Protein AF-A0A9D8A5T5-F1 (afdb_monomer_lite)

Radius of gyration: 23.04 Å; chains: 1; bounding box: 50×43×59 Å

Secondary structure (DSSP, 8-state):
--HHHHHHHHHHHHHTHHHHHHHSEE-SSSS-EE-HHHHHT--PPPPPHHHHHHHHHHHHHHHHHHHHHHHHHHHHHHHHHHHHHHHHHHHH-

Sequence (93 aa):
MDKKLANYILLMMKGFESCILENLTKVGTTVESLRFDDFSFHYFMISPLTEKFRVLSKVEELLVFIENLKAQLNESKKSQVLLAEIIVNQALN

Foldseek 3Di:
DPPLVVVLVVVQCVVCVVVCQVPFWDPPDPDIDGVVVCVVPDDRDDDPPVVSVVVSVVVVVVVVVVVVVVVVVVVVVVVVVVVVVVVVVVVVD

Structure (mmCIF, N/CA/C/O backbone):
data_AF-A0A9D8A5T5-F1
#
_entry.id   AF-A0A9D8A5T5-F1
#
loop_
_atom_site.group_PDB
_atom_site.id
_atom_site.type_symbol
_atom_site.label_atom_id
_atom_site.label_alt_id
_atom_site.label_comp_id
_atom_site.label_asym_id
_atom_site.label_entity_id
_atom_site.label_seq_id
_atom_site.pdbx_PDB_ins_code
_atom_site.Cartn_x
_atom_site.Cartn_y
_atom_site.Cartn_z
_atom_site.occupancy
_atom_site.B_iso_or_equiv
_atom_site.auth_seq_id
_atom_site.auth_comp_id
_atom_site.auth_asym_id
_atom_site.auth_atom_id
_atom_site.pdbx_PDB_model_num
ATOM 1 N N . MET A 1 1 ? 20.163 8.796 0.545 1.00 60.75 1 MET A N 1
ATOM 2 C CA . MET A 1 1 ? 18.972 8.694 -0.326 1.00 60.75 1 MET A CA 1
ATOM 3 C C . MET A 1 1 ? 17.929 9.682 0.177 1.00 60.75 1 MET A C 1
ATOM 5 O O . MET A 1 1 ? 17.754 9.770 1.387 1.00 60.75 1 MET A O 1
ATOM 9 N N . ASP A 1 2 ? 17.300 10.459 -0.707 1.00 85.50 2 ASP A N 1
ATOM 10 C CA . ASP A 1 2 ? 16.219 11.380 -0.325 1.00 85.50 2 ASP A CA 1
ATOM 11 C C . ASP A 1 2 ? 15.016 10.579 0.211 1.00 85.50 2 ASP A C 1
ATOM 13 O O . ASP A 1 2 ? 14.469 9.725 -0.490 1.00 85.50 2 ASP A O 1
ATOM 17 N N . LYS A 1 3 ? 14.613 10.843 1.462 1.00 86.25 3 LYS A N 1
ATOM 18 C CA . LYS A 1 3 ? 13.494 10.155 2.129 1.00 86.25 3 LYS A CA 1
ATOM 19 C C . LYS A 1 3 ? 12.179 10.328 1.365 1.00 86.25 3 LYS A C 1
ATOM 21 O O . LYS A 1 3 ? 11.383 9.396 1.311 1.00 86.25 3 LYS A O 1
ATOM 26 N N . LYS A 1 4 ? 11.958 11.491 0.739 1.00 85.12 4 LYS A N 1
ATOM 27 C CA . LYS A 1 4 ? 10.735 11.752 -0.035 1.00 85.12 4 LYS A CA 1
ATOM 28 C C . LYS A 1 4 ? 10.685 10.891 -1.290 1.00 85.12 4 LYS A C 1
ATOM 30 O O . LYS A 1 4 ? 9.643 10.322 -1.604 1.00 85.12 4 LYS A O 1
ATOM 35 N N . LEU A 1 5 ? 11.822 10.743 -1.967 1.00 87.88 5 LEU A N 1
ATOM 36 C CA . LEU A 1 5 ? 11.936 9.874 -3.134 1.00 87.88 5 LEU A CA 1
ATOM 37 C C . LEU A 1 5 ? 11.728 8.399 -2.767 1.00 87.88 5 LEU A C 1
ATOM 39 O O . LEU A 1 5 ? 11.008 7.699 -3.474 1.00 87.88 5 LEU A O 1
ATOM 43 N N . ALA A 1 6 ? 12.305 7.941 -1.651 1.00 90.94 6 ALA A N 1
ATOM 44 C CA . ALA A 1 6 ? 12.094 6.581 -1.153 1.00 90.94 6 ALA A CA 1
ATOM 45 C C . ALA A 1 6 ? 10.608 6.301 -0.871 1.00 90.94 6 ALA A C 1
ATOM 47 O O . ALA A 1 6 ? 10.071 5.297 -1.335 1.00 90.94 6 ALA A O 1
ATOM 48 N N . ASN A 1 7 ? 9.929 7.226 -0.185 1.00 90.44 7 ASN A N 1
ATOM 49 C CA . ASN A 1 7 ? 8.502 7.107 0.119 1.00 90.44 7 ASN A CA 1
ATOM 50 C C . ASN A 1 7 ? 7.637 7.103 -1.146 1.00 90.44 7 ASN A C 1
ATOM 52 O O . ASN A 1 7 ? 6.699 6.315 -1.243 1.00 90.44 7 ASN A O 1
ATOM 56 N N . TYR A 1 8 ? 7.969 7.940 -2.131 1.00 91.69 8 TYR A N 1
ATOM 57 C CA . TYR A 1 8 ? 7.280 7.942 -3.421 1.00 91.69 8 TYR A CA 1
ATOM 58 C C . TYR A 1 8 ? 7.431 6.599 -4.143 1.00 91.69 8 TYR A C 1
ATOM 60 O O . TYR A 1 8 ? 6.439 6.044 -4.608 1.00 91.69 8 TYR A O 1
ATOM 68 N N . ILE A 1 9 ? 8.653 6.056 -4.213 1.00 92.12 9 ILE A N 1
ATOM 69 C CA . ILE A 1 9 ? 8.911 4.759 -4.856 1.00 92.12 9 ILE A CA 1
ATOM 70 C C . ILE A 1 9 ? 8.142 3.650 -4.138 1.00 92.12 9 ILE A C 1
ATOM 72 O O . ILE A 1 9 ? 7.512 2.833 -4.798 1.00 92.12 9 ILE A O 1
ATOM 76 N N . LEU A 1 10 ? 8.140 3.648 -2.803 1.00 92.38 10 LEU A N 1
ATOM 77 C CA . LEU A 1 10 ? 7.391 2.671 -2.018 1.00 92.38 10 LEU A CA 1
ATOM 78 C C . LEU A 1 10 ? 5.887 2.747 -2.301 1.00 92.38 10 LEU A C 1
ATOM 80 O O . LEU A 1 10 ? 5.254 1.719 -2.523 1.00 92.38 10 LEU A O 1
ATOM 84 N N . LEU A 1 11 ? 5.314 3.952 -2.305 1.00 92.62 11 LEU A N 1
ATOM 85 C CA . LEU A 1 11 ? 3.898 4.150 -2.607 1.00 92.62 11 LEU A CA 1
ATOM 86 C C . LEU A 1 11 ? 3.560 3.692 -4.030 1.00 92.62 11 LEU A C 1
ATOM 88 O O . LEU A 1 11 ? 2.544 3.037 -4.242 1.00 92.62 11 LEU A O 1
ATOM 92 N N . MET A 1 12 ? 4.427 4.008 -4.989 1.00 92.44 12 MET A N 1
ATOM 93 C CA . MET A 1 12 ? 4.276 3.582 -6.375 1.00 92.44 12 MET A CA 1
ATOM 94 C C . MET A 1 12 ? 4.311 2.052 -6.485 1.00 92.44 12 MET A C 1
ATOM 96 O O . MET A 1 12 ? 3.391 1.474 -7.051 1.00 92.44 12 MET A O 1
ATOM 100 N N . MET A 1 13 ? 5.285 1.386 -5.855 1.00 93.75 13 MET A N 1
ATOM 101 C CA . MET A 1 13 ? 5.371 -0.081 -5.811 1.00 93.75 13 MET A CA 1
ATOM 102 C C . MET A 1 13 ? 4.136 -0.727 -5.182 1.00 93.75 13 MET A C 1
ATOM 104 O O . MET A 1 13 ? 3.632 -1.706 -5.719 1.00 93.75 13 MET A O 1
ATOM 108 N N . LYS A 1 14 ? 3.603 -0.150 -4.097 1.00 93.25 14 LYS A N 1
ATOM 109 C CA . LYS A 1 14 ? 2.327 -0.592 -3.513 1.00 93.25 14 LYS A CA 1
ATOM 110 C C . LYS A 1 14 ? 1.161 -0.443 -4.491 1.00 93.25 14 LYS A C 1
ATOM 112 O O . LYS A 1 14 ? 0.310 -1.316 -4.565 1.00 93.25 14 LYS A O 1
ATOM 117 N N . GLY A 1 15 ? 1.132 0.631 -5.278 1.00 92.12 15 GLY A N 1
ATOM 118 C CA . GLY A 1 15 ? 0.128 0.812 -6.331 1.00 92.12 15 GLY A CA 1
ATOM 119 C C . GLY A 1 15 ? 0.204 -0.245 -7.441 1.00 92.12 15 GLY A C 1
ATOM 120 O O . GLY A 1 15 ? -0.823 -0.605 -8.006 1.00 92.12 15 GLY A O 1
ATOM 121 N N . PHE A 1 16 ? 1.398 -0.771 -7.729 1.00 94.56 16 PHE A N 1
ATOM 122 C CA . PHE A 1 16 ? 1.610 -1.848 -8.703 1.00 94.56 16 PHE A CA 1
ATOM 123 C C . PHE A 1 16 ? 1.515 -3.257 -8.104 1.00 94.56 16 PHE A C 1
ATOM 125 O O . PHE A 1 16 ? 1.711 -4.224 -8.836 1.00 94.56 16 PHE A O 1
ATOM 132 N N . GLU A 1 17 ? 1.203 -3.398 -6.813 1.00 94.56 17 GLU A N 1
ATOM 133 C CA . GLU A 1 17 ? 1.225 -4.680 -6.100 1.00 94.56 17 GLU A CA 1
ATOM 134 C C . GLU A 1 17 ? 0.418 -5.766 -6.819 1.00 94.56 17 GLU A C 1
ATOM 136 O O . GLU A 1 17 ? 0.966 -6.825 -7.106 1.00 94.56 17 GLU A O 1
ATOM 141 N N . SER A 1 18 ? -0.830 -5.493 -7.212 1.00 94.44 18 SER A N 1
ATOM 142 C CA . SER A 1 18 ? -1.653 -6.474 -7.935 1.00 94.44 18 SER A CA 1
ATOM 143 C C . SER A 1 18 ? -1.011 -6.920 -9.252 1.00 94.44 18 SER A C 1
ATOM 145 O O . SER A 1 18 ? -0.919 -8.112 -9.519 1.00 94.44 18 SER A O 1
ATOM 147 N N . CYS A 1 19 ? -0.475 -5.981 -10.040 1.00 94.00 19 CYS A N 1
ATOM 148 C CA . CYS A 1 19 ? 0.214 -6.298 -11.294 1.00 94.00 19 CYS A CA 1
ATOM 149 C C . CYS A 1 19 ? 1.462 -7.165 -11.054 1.00 94.00 19 CYS A C 1
ATOM 151 O O . CYS A 1 19 ? 1.693 -8.135 -11.780 1.00 94.00 19 CYS A O 1
ATOM 153 N N . ILE A 1 20 ? 2.247 -6.832 -10.023 1.00 93.94 20 ILE A N 1
ATOM 154 C CA . ILE A 1 20 ? 3.450 -7.574 -9.635 1.00 93.94 20 ILE A CA 1
ATOM 155 C C . ILE A 1 20 ? 3.075 -8.997 -9.219 1.00 93.94 20 ILE A C 1
ATOM 157 O O . ILE A 1 20 ? 3.679 -9.950 -9.709 1.00 93.94 20 ILE A O 1
ATOM 161 N N . LEU A 1 21 ? 2.075 -9.145 -8.348 1.00 92.62 21 LEU A N 1
ATOM 162 C CA . LEU A 1 21 ? 1.631 -10.443 -7.850 1.00 92.62 21 LEU A CA 1
ATOM 163 C C . LEU A 1 21 ? 1.093 -11.329 -8.977 1.00 92.62 21 LEU A C 1
ATOM 165 O O . LEU A 1 21 ? 1.439 -12.505 -9.028 1.00 92.62 21 LEU A O 1
ATOM 169 N N . GLU A 1 22 ? 0.324 -10.769 -9.909 1.00 91.69 22 GLU A N 1
ATOM 170 C CA . GLU A 1 22 ? -0.284 -11.526 -11.009 1.00 91.69 22 GLU A CA 1
ATOM 171 C C . GLU A 1 22 ? 0.717 -11.934 -12.099 1.00 91.69 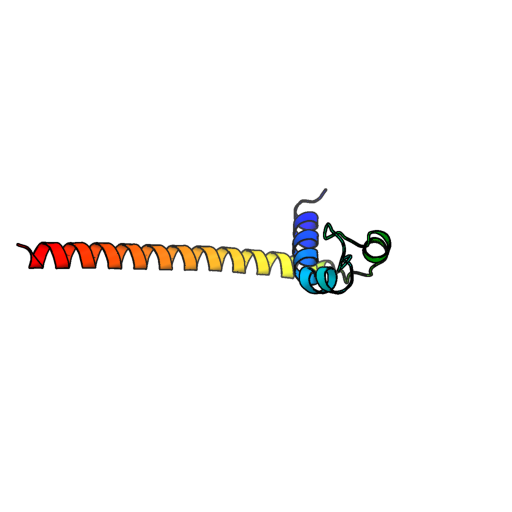22 GLU A C 1
ATOM 173 O O . GLU A 1 22 ? 0.627 -13.036 -12.640 1.00 91.69 22 GLU A O 1
ATOM 178 N N . ASN A 1 23 ? 1.677 -11.064 -12.434 1.00 91.94 23 ASN A N 1
ATOM 179 C CA . ASN A 1 23 ? 2.489 -11.231 -13.647 1.00 91.94 23 ASN A CA 1
ATOM 180 C C . ASN A 1 23 ? 3.967 -11.531 -13.368 1.00 91.94 23 ASN A C 1
ATOM 182 O O . ASN A 1 23 ? 4.640 -12.144 -14.200 1.00 91.94 23 ASN A O 1
ATOM 186 N N . LEU A 1 24 ? 4.483 -11.108 -12.213 1.00 93.69 24 LEU A N 1
ATOM 187 C CA . LEU A 1 24 ? 5.920 -11.090 -11.912 1.00 93.69 24 LEU A CA 1
ATOM 188 C C . LEU A 1 24 ? 6.304 -12.026 -10.759 1.00 93.69 24 LEU A C 1
ATOM 190 O O . LEU A 1 24 ? 7.442 -11.996 -10.286 1.00 93.69 24 LEU A O 1
ATOM 194 N N . THR A 1 25 ? 5.390 -12.887 -10.312 1.00 93.06 25 THR A N 1
ATOM 195 C CA . THR A 1 25 ? 5.672 -13.928 -9.316 1.00 93.06 25 THR A CA 1
ATOM 196 C C . THR A 1 25 ? 5.665 -15.327 -9.931 1.00 93.06 25 THR A C 1
ATOM 198 O O . THR A 1 25 ? 5.092 -15.595 -10.991 1.00 93.06 25 THR A O 1
ATOM 201 N N . LYS A 1 26 ? 6.371 -16.248 -9.278 1.00 89.75 26 LYS A N 1
ATOM 202 C CA . LYS A 1 26 ? 6.339 -17.677 -9.580 1.00 89.75 26 LYS A CA 1
ATOM 203 C C . LYS A 1 26 ? 5.127 -18.277 -8.877 1.00 89.75 26 LYS A C 1
ATOM 205 O O . LYS A 1 26 ? 5.108 -18.371 -7.654 1.00 89.75 26 LYS A O 1
ATOM 210 N N . VAL A 1 27 ? 4.139 -18.687 -9.664 1.00 82.50 27 VAL A N 1
ATOM 211 C CA . VAL A 1 27 ? 2.946 -19.398 -9.188 1.00 82.50 27 VAL A CA 1
ATOM 212 C C . VAL A 1 27 ? 3.187 -20.909 -9.275 1.00 82.50 27 VAL A C 1
ATOM 214 O O . VAL A 1 27 ? 3.835 -21.378 -10.212 1.00 82.50 27 VAL A O 1
ATOM 217 N N . GLY A 1 28 ? 2.671 -21.678 -8.311 1.00 78.81 28 GLY A N 1
ATOM 218 C CA . GLY A 1 28 ? 2.730 -23.148 -8.324 1.00 78.81 28 GLY A CA 1
ATOM 219 C C . GLY A 1 28 ? 4.040 -23.761 -7.809 1.00 78.81 28 GLY A C 1
ATOM 220 O O . GLY A 1 28 ? 4.279 -24.948 -8.020 1.00 78.81 28 GLY A O 1
ATOM 221 N N . THR A 1 29 ? 4.890 -22.977 -7.141 1.00 79.88 29 THR A N 1
ATOM 222 C CA . THR A 1 29 ? 6.116 -23.445 -6.471 1.00 79.88 29 THR A CA 1
ATOM 223 C C . THR A 1 29 ? 5.912 -23.597 -4.960 1.00 79.88 29 THR A C 1
ATOM 225 O O . THR A 1 29 ? 5.016 -22.985 -4.390 1.00 79.88 29 THR A O 1
ATOM 228 N N . THR A 1 30 ? 6.766 -24.375 -4.279 1.00 80.75 30 THR A N 1
ATOM 229 C CA . THR A 1 30 ? 6.706 -24.582 -2.812 1.00 80.75 30 THR A CA 1
ATOM 230 C C . THR A 1 30 ? 6.830 -23.282 -2.006 1.00 80.75 30 THR A C 1
ATOM 232 O O . THR A 1 30 ? 6.338 -23.198 -0.887 1.00 80.75 30 THR A O 1
ATOM 235 N N . VAL A 1 31 ? 7.495 -22.269 -2.571 1.00 80.81 31 VAL A N 1
ATOM 236 C CA . VAL A 1 31 ? 7.617 -20.921 -2.004 1.00 80.81 31 VAL A CA 1
ATOM 237 C C . VAL A 1 31 ? 7.256 -19.919 -3.093 1.00 80.81 31 VAL A C 1
ATOM 239 O O . VAL A 1 31 ? 7.840 -19.955 -4.181 1.00 80.81 31 VAL A O 1
ATOM 242 N N . GLU A 1 32 ? 6.306 -19.033 -2.807 1.00 82.75 32 GLU A N 1
ATOM 243 C CA . GLU A 1 32 ? 6.009 -17.888 -3.666 1.00 82.75 32 GLU A CA 1
ATOM 244 C C . GLU A 1 32 ? 7.215 -16.946 -3.691 1.00 82.75 32 GLU A C 1
ATOM 246 O O . GLU A 1 32 ? 7.781 -16.585 -2.659 1.00 82.75 32 GLU A O 1
ATOM 251 N N . SER A 1 33 ? 7.657 -16.575 -4.888 1.00 90.38 33 SER A N 1
ATOM 252 C CA . SER A 1 33 ? 8.817 -15.701 -5.058 1.00 90.38 33 SER A CA 1
ATOM 253 C C . SER A 1 33 ? 8.706 -14.881 -6.332 1.00 90.38 33 SER A C 1
ATOM 255 O O . SER A 1 33 ? 7.989 -15.249 -7.261 1.00 90.38 33 SER A O 1
ATOM 257 N N . LEU A 1 34 ? 9.438 -13.772 -6.395 1.00 93.06 34 LEU A N 1
ATOM 258 C CA . LEU A 1 34 ? 9.522 -12.964 -7.606 1.00 93.06 34 LEU A CA 1
ATOM 259 C C . LEU A 1 34 ? 10.259 -13.721 -8.720 1.00 93.06 34 LEU A C 1
ATOM 261 O O . LEU A 1 34 ? 11.271 -14.398 -8.496 1.00 93.06 34 LEU A O 1
ATOM 265 N N . ARG A 1 35 ? 9.777 -13.559 -9.951 1.00 93.50 35 ARG A N 1
ATOM 266 C CA . ARG A 1 35 ? 10.564 -13.808 -11.159 1.00 93.50 35 ARG A CA 1
ATOM 267 C C . ARG A 1 35 ? 11.527 -12.637 -11.308 1.00 93.50 35 ARG A C 1
ATOM 269 O O . ARG A 1 35 ? 11.153 -11.584 -11.805 1.00 93.50 35 ARG A O 1
ATOM 276 N N . PHE A 1 36 ? 12.733 -12.803 -10.768 1.00 91.12 36 PHE A N 1
ATOM 277 C CA . PHE A 1 36 ? 13.671 -11.695 -10.593 1.00 91.12 36 PHE A CA 1
ATOM 278 C C . PHE A 1 36 ? 14.011 -11.001 -11.913 1.00 91.12 36 PHE A C 1
ATOM 280 O O . PHE A 1 36 ? 13.882 -9.787 -11.985 1.00 91.12 36 PHE A O 1
ATOM 287 N N . ASP A 1 37 ? 14.356 -11.760 -12.955 1.00 94.31 37 ASP A N 1
ATOM 288 C CA . ASP A 1 37 ? 14.713 -11.185 -14.256 1.00 94.31 37 ASP A CA 1
ATOM 289 C C . ASP A 1 37 ? 13.536 -10.404 -14.861 1.00 94.31 37 ASP A C 1
ATOM 291 O O . ASP A 1 37 ? 13.681 -9.228 -15.191 1.00 94.31 37 ASP A O 1
ATOM 295 N N . ASP A 1 38 ? 12.344 -11.007 -14.902 1.00 93.88 38 ASP A N 1
ATOM 296 C CA . ASP A 1 38 ? 11.132 -10.356 -15.417 1.00 93.88 38 ASP A CA 1
ATOM 297 C C . ASP A 1 38 ? 10.803 -9.075 -14.646 1.00 93.88 38 ASP A C 1
ATOM 299 O O . ASP A 1 38 ? 10.471 -8.055 -15.246 1.00 93.88 38 ASP A O 1
ATOM 303 N N . PHE A 1 39 ? 10.926 -9.107 -13.316 1.00 94.31 39 PHE A N 1
ATOM 304 C CA . PHE A 1 39 ? 10.706 -7.944 -12.462 1.00 94.31 39 PHE A CA 1
ATOM 305 C C . PHE A 1 39 ? 11.757 -6.852 -12.697 1.00 94.31 39 PHE A C 1
ATOM 307 O O . PHE A 1 39 ? 11.410 -5.677 -12.804 1.00 94.31 39 PHE A O 1
ATOM 314 N N . SER A 1 40 ? 13.037 -7.219 -12.794 1.00 93.56 40 SER A N 1
ATOM 315 C CA . SER A 1 40 ? 14.148 -6.283 -12.999 1.00 93.56 40 SER A CA 1
ATOM 316 C C . SER A 1 40 ? 14.086 -5.564 -14.346 1.00 93.56 40 SER A C 1
ATOM 318 O O . SER A 1 40 ? 14.503 -4.408 -14.426 1.00 93.56 40 SER A O 1
ATOM 320 N N . PHE A 1 41 ? 13.556 -6.216 -15.383 1.00 94.31 41 PHE A N 1
ATOM 321 C CA . PHE A 1 41 ? 13.359 -5.612 -16.705 1.00 94.31 41 PHE A CA 1
ATOM 322 C C . PHE A 1 41 ? 11.955 -5.024 -16.908 1.00 94.31 41 PHE A C 1
ATOM 324 O O . PHE A 1 41 ? 11.684 -4.441 -17.960 1.00 94.31 41 PHE A O 1
ATOM 331 N N . HIS A 1 42 ? 11.063 -5.138 -15.920 1.00 93.44 42 HIS A N 1
ATOM 332 C CA . HIS A 1 42 ? 9.714 -4.603 -16.022 1.00 93.44 42 HIS A CA 1
ATOM 333 C C . HIS A 1 42 ? 9.720 -3.069 -16.046 1.00 93.44 42 HIS A C 1
ATOM 335 O O . HIS A 1 42 ? 10.307 -2.399 -15.192 1.00 93.44 42 HIS A O 1
ATOM 341 N N . TYR A 1 43 ? 9.010 -2.492 -17.014 1.00 92.75 43 TYR A N 1
ATOM 342 C CA . TYR A 1 43 ? 8.870 -1.046 -17.127 1.00 92.75 43 TYR A CA 1
ATOM 343 C C . TYR A 1 43 ? 7.803 -0.528 -16.165 1.00 92.75 43 TYR A C 1
ATOM 345 O O . TYR A 1 43 ? 6.606 -0.662 -16.409 1.00 92.75 43 TYR A O 1
ATOM 353 N N . PHE A 1 44 ? 8.235 0.144 -15.101 1.00 91.56 44 PHE A N 1
ATOM 354 C CA . PHE A 1 44 ? 7.334 0.881 -14.219 1.00 91.56 44 PHE A CA 1
ATOM 355 C C . PHE A 1 44 ? 7.171 2.325 -14.688 1.00 91.56 44 PHE A C 1
ATOM 357 O O . PHE A 1 44 ? 8.147 3.042 -14.922 1.00 91.56 44 PHE A O 1
ATOM 364 N N . MET A 1 45 ? 5.922 2.782 -14.782 1.00 88.81 45 MET A N 1
ATOM 365 C CA . MET A 1 45 ? 5.635 4.181 -15.084 1.00 88.81 45 MET A CA 1
ATOM 366 C C . MET A 1 45 ? 6.012 5.059 -13.888 1.00 88.81 45 MET A C 1
ATOM 368 O O . MET A 1 45 ? 5.448 4.942 -12.800 1.00 88.81 45 MET A O 1
ATOM 372 N N . ILE A 1 46 ? 6.958 5.972 -14.097 1.00 87.56 46 ILE A N 1
ATOM 373 C CA . ILE A 1 46 ? 7.345 6.978 -13.107 1.00 87.56 46 ILE A CA 1
ATOM 374 C C . ILE A 1 46 ? 6.726 8.313 -13.517 1.00 87.56 46 ILE A C 1
ATOM 376 O O . ILE A 1 46 ? 6.919 8.772 -14.641 1.00 87.56 46 ILE A O 1
ATOM 380 N N . SER A 1 47 ? 6.001 8.961 -12.604 1.00 88.00 47 SER A N 1
ATOM 381 C CA . SER A 1 47 ? 5.390 10.260 -12.883 1.00 88.00 47 SER A CA 1
ATOM 382 C C . SER A 1 47 ? 6.446 11.369 -13.052 1.00 88.00 47 SER A C 1
ATOM 384 O O . SER A 1 47 ? 7.559 11.258 -12.527 1.00 88.00 47 SER A O 1
ATOM 386 N N . PRO A 1 48 ? 6.116 12.487 -13.723 1.00 91.12 48 PRO A N 1
ATOM 387 C CA . PRO A 1 48 ? 6.960 13.684 -13.750 1.00 91.12 48 PRO A CA 1
ATOM 388 C C . PRO A 1 48 ? 7.192 14.267 -12.350 1.00 91.12 48 PRO A C 1
ATOM 390 O O . PRO A 1 48 ? 6.381 14.064 -11.448 1.00 91.12 48 PRO A O 1
ATOM 393 N N . LEU A 1 49 ? 8.278 15.027 -12.164 1.00 88.25 49 LEU A N 1
ATOM 394 C CA . LEU A 1 49 ? 8.698 15.538 -10.849 1.00 88.25 49 LEU A CA 1
ATOM 395 C C . LEU A 1 49 ? 7.598 16.335 -10.126 1.00 88.25 49 LEU A C 1
ATOM 397 O O . LEU A 1 49 ? 7.341 16.085 -8.951 1.00 88.25 49 LEU A O 1
ATOM 401 N N . THR A 1 50 ? 6.917 17.235 -10.835 1.00 89.50 50 THR A N 1
ATOM 402 C CA . THR A 1 50 ? 5.799 18.022 -10.291 1.00 89.50 50 THR A CA 1
ATOM 403 C C . THR A 1 50 ? 4.682 17.123 -9.762 1.00 89.50 50 THR A C 1
ATOM 405 O O . THR A 1 50 ? 4.204 17.309 -8.643 1.00 89.50 50 THR A O 1
ATOM 408 N N . GLU A 1 51 ? 4.329 16.086 -10.523 1.00 91.25 51 GLU A N 1
ATOM 409 C CA . GLU A 1 51 ? 3.289 15.136 -10.131 1.00 91.25 51 GLU A CA 1
ATOM 410 C C . GLU A 1 51 ? 3.711 14.262 -8.946 1.00 91.25 51 GLU A C 1
ATOM 412 O O . GLU A 1 51 ? 2.876 13.974 -8.090 1.00 91.25 51 GLU A O 1
ATOM 417 N N . LYS A 1 52 ? 5.002 13.910 -8.815 1.00 89.50 52 LYS A N 1
ATOM 418 C CA . LYS A 1 52 ? 5.501 13.165 -7.639 1.00 89.50 52 LYS A CA 1
ATOM 419 C C . LYS A 1 52 ? 5.179 13.909 -6.346 1.00 89.50 52 LYS A C 1
ATOM 421 O O . LYS A 1 52 ? 4.680 13.313 -5.393 1.00 89.50 52 LYS A O 1
ATOM 426 N N . PHE A 1 53 ? 5.442 15.217 -6.317 1.00 88.62 53 PHE A N 1
ATOM 427 C CA . PHE A 1 53 ? 5.183 16.041 -5.137 1.00 88.62 53 PHE A CA 1
ATOM 428 C C . PHE A 1 53 ? 3.689 16.204 -4.859 1.00 88.62 53 PHE A C 1
ATOM 430 O O . PHE A 1 53 ? 3.280 16.108 -3.701 1.00 88.62 53 PHE A O 1
ATOM 437 N N . ARG A 1 54 ? 2.869 16.381 -5.903 1.00 92.69 54 ARG A N 1
ATOM 438 C CA . ARG A 1 54 ? 1.409 16.474 -5.763 1.00 92.69 54 ARG A CA 1
ATOM 439 C C . ARG A 1 54 ? 0.815 15.195 -5.167 1.00 92.69 54 ARG A C 1
ATOM 441 O O . ARG A 1 54 ? 0.017 15.273 -4.236 1.00 92.69 54 ARG A O 1
ATOM 448 N N . VAL A 1 55 ? 1.234 14.029 -5.663 1.00 90.31 55 VAL A N 1
ATOM 449 C CA . VAL A 1 55 ? 0.785 12.720 -5.159 1.00 90.31 55 VAL A CA 1
ATOM 450 C C . VAL A 1 55 ? 1.204 12.523 -3.706 1.00 90.31 55 VAL A C 1
ATOM 452 O O . VAL A 1 55 ? 0.359 12.190 -2.880 1.00 90.31 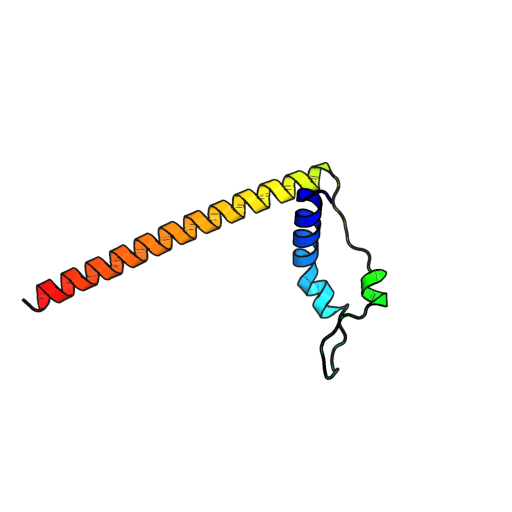55 VAL A O 1
ATOM 455 N N . LEU A 1 56 ? 2.474 12.781 -3.375 1.00 91.31 56 LEU A N 1
ATOM 456 C CA . LEU A 1 56 ? 2.959 12.658 -1.998 1.00 91.31 56 LEU A CA 1
ATOM 457 C C . LEU A 1 56 ? 2.171 13.548 -1.033 1.00 91.31 56 LEU A C 1
ATOM 459 O O . LEU A 1 56 ? 1.747 13.078 0.018 1.00 91.31 56 LEU A O 1
ATOM 463 N N . SER A 1 57 ? 1.936 14.807 -1.410 1.00 92.75 57 SER A N 1
ATOM 464 C CA . SER A 1 57 ? 1.161 15.736 -0.586 1.00 92.75 57 SER A CA 1
ATOM 465 C C . SER A 1 57 ? -0.264 15.238 -0.360 1.00 92.75 57 SER A C 1
ATOM 467 O O . SER A 1 57 ? -0.772 15.333 0.754 1.00 92.75 57 SER A O 1
ATOM 469 N N . LYS A 1 58 ? -0.913 14.699 -1.400 1.00 94.38 58 LYS A N 1
ATOM 470 C CA . LYS A 1 58 ? -2.292 14.224 -1.281 1.00 94.38 58 LYS A CA 1
ATOM 471 C C . LYS A 1 58 ? -2.397 12.955 -0.441 1.00 94.38 58 LYS A C 1
ATOM 473 O O . LYS A 1 58 ? -3.348 12.804 0.316 1.00 94.38 58 LYS A O 1
ATOM 478 N N . VAL A 1 59 ? -1.435 12.047 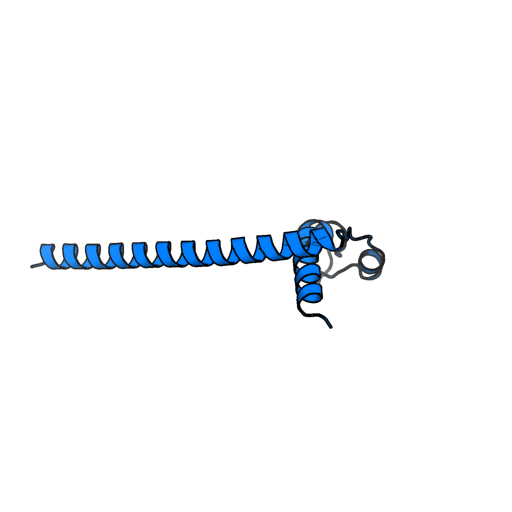-0.565 1.00 94.19 59 VAL A N 1
ATOM 479 C CA . VAL A 1 59 ? -1.406 10.817 0.239 1.00 94.19 59 VAL A CA 1
ATOM 480 C C . VAL A 1 59 ? -1.216 11.145 1.714 1.00 94.19 59 VAL A C 1
ATOM 482 O O . VAL A 1 59 ? -1.937 10.598 2.541 1.00 94.19 59 VAL A O 1
ATOM 485 N N . GLU A 1 60 ? -0.318 12.076 2.036 1.00 94.06 60 GLU A N 1
ATOM 486 C CA . GLU A 1 60 ? -0.126 12.544 3.412 1.00 94.06 60 GLU A CA 1
ATOM 487 C C . GLU A 1 60 ? -1.416 13.151 3.982 1.00 94.06 60 GLU A C 1
ATOM 489 O O . GLU A 1 60 ? -1.864 12.765 5.060 1.00 94.06 60 GLU A O 1
ATOM 494 N N . GLU A 1 61 ? -2.069 14.039 3.223 1.00 96.50 61 GLU A N 1
ATOM 495 C CA . GLU A 1 61 ? -3.353 14.644 3.600 1.00 96.50 61 GLU A CA 1
ATOM 496 C C . GLU A 1 61 ? -4.422 13.578 3.902 1.00 96.50 61 GLU A C 1
ATOM 498 O O . GLU A 1 61 ? -5.117 13.652 4.917 1.00 96.50 61 GLU A O 1
ATOM 503 N N . LEU A 1 62 ? -4.534 12.558 3.046 1.00 97.06 62 LEU A N 1
ATOM 504 C CA . LEU A 1 62 ? -5.506 11.477 3.214 1.00 97.06 62 LEU A CA 1
ATOM 505 C C . LEU A 1 62 ? -5.187 10.582 4.417 1.00 97.06 62 LEU A C 1
ATOM 507 O O . LEU A 1 62 ? -6.109 10.161 5.114 1.00 97.06 62 LEU A O 1
ATOM 511 N N . LEU A 1 63 ? -3.911 10.302 4.689 1.00 94.69 63 LEU A N 1
ATOM 512 C CA . LEU A 1 63 ? -3.509 9.520 5.860 1.00 94.69 63 LEU A CA 1
ATOM 513 C C . LEU A 1 63 ? -3.846 10.257 7.159 1.00 94.69 63 LEU A C 1
ATOM 515 O O . LEU A 1 63 ? -4.426 9.657 8.063 1.00 94.69 63 LEU A O 1
ATOM 519 N N . VAL A 1 64 ? -3.581 11.564 7.224 1.00 97.31 64 VAL A N 1
ATOM 520 C CA . VAL A 1 64 ? -3.982 12.405 8.365 1.00 97.31 64 VAL A CA 1
ATOM 521 C C . VAL A 1 64 ? -5.502 12.405 8.538 1.00 97.31 64 VAL A C 1
ATOM 523 O O . VAL A 1 64 ? -6.006 12.258 9.653 1.00 97.31 64 VAL A O 1
ATOM 526 N N . PHE A 1 65 ? -6.251 12.521 7.440 1.00 98.12 65 PHE A N 1
ATOM 527 C CA . PHE A 1 65 ? -7.711 12.463 7.483 1.00 98.12 65 PHE A CA 1
ATOM 528 C C . PHE A 1 65 ? -8.225 11.125 8.038 1.00 98.12 65 PHE A C 1
ATOM 530 O O . PHE A 1 65 ? -9.119 11.110 8.886 1.00 98.12 65 PHE A O 1
ATOM 537 N N . ILE A 1 66 ? -7.626 10.005 7.626 1.00 98.06 66 ILE A N 1
ATOM 538 C CA . ILE A 1 66 ? -7.963 8.670 8.139 1.00 98.06 66 ILE A CA 1
ATOM 539 C C . ILE A 1 66 ? -7.687 8.560 9.643 1.00 98.06 66 ILE A C 1
ATOM 541 O O . ILE A 1 66 ? -8.522 8.018 10.368 1.00 98.06 66 ILE A O 1
ATOM 545 N N . GLU A 1 67 ? -6.557 9.072 10.134 1.00 98.12 67 GLU A N 1
ATOM 546 C CA . GLU A 1 67 ? -6.252 9.040 11.571 1.00 98.12 67 GLU A CA 1
ATOM 547 C C . GLU A 1 67 ? -7.257 9.862 12.391 1.00 98.12 67 GLU A C 1
ATOM 549 O O . GLU A 1 67 ? -7.733 9.396 13.430 1.00 98.12 67 GLU A O 1
ATOM 554 N N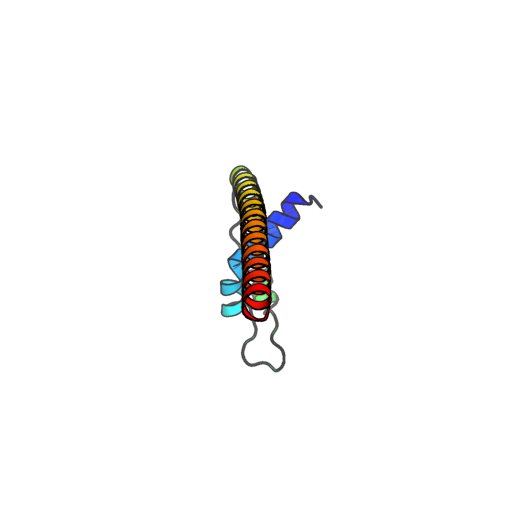 . ASN A 1 68 ? -7.688 11.018 11.881 1.00 97.81 68 ASN A N 1
ATOM 555 C CA . ASN A 1 68 ? -8.746 11.807 12.517 1.00 97.81 68 ASN A CA 1
ATOM 556 C C . ASN A 1 68 ? -10.079 11.047 12.575 1.00 97.81 68 ASN A C 1
ATOM 558 O O . ASN A 1 68 ? -10.734 11.023 13.619 1.00 97.81 68 ASN A O 1
ATOM 562 N N . 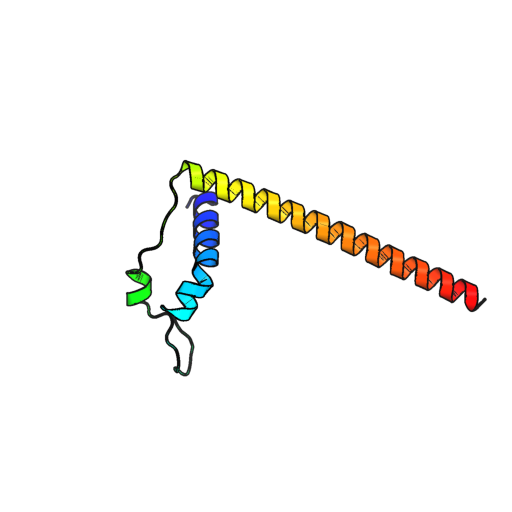LEU A 1 69 ? -10.470 10.382 11.484 1.00 98.31 69 LEU A N 1
ATOM 563 C CA . LEU A 1 69 ? -11.688 9.567 11.453 1.00 98.31 69 LEU A CA 1
ATOM 564 C C . LEU A 1 69 ? -11.622 8.394 12.441 1.00 98.31 69 LEU A C 1
ATOM 566 O O . LEU A 1 69 ? -12.593 8.123 13.151 1.00 98.31 69 LEU A O 1
ATOM 570 N N . LYS A 1 70 ? -10.474 7.712 12.528 1.00 97.81 70 LYS A N 1
ATOM 571 C CA . LYS A 1 70 ? -10.261 6.632 13.504 1.00 97.81 70 LYS A CA 1
ATOM 572 C C . LYS A 1 70 ? -10.384 7.141 14.939 1.00 97.81 70 LYS A C 1
ATOM 574 O O . LYS A 1 70 ? -11.006 6.466 15.761 1.00 97.81 70 LYS A O 1
ATOM 579 N N . ALA A 1 71 ? -9.824 8.314 15.236 1.00 97.69 71 ALA A N 1
ATOM 580 C CA . ALA A 1 71 ? -9.907 8.925 16.558 1.00 97.69 71 ALA A CA 1
ATOM 581 C C . ALA A 1 71 ? -11.364 9.226 16.950 1.00 97.69 71 ALA A C 1
ATOM 583 O O . ALA A 1 71 ? -11.806 8.784 18.011 1.00 97.69 71 ALA A O 1
ATOM 584 N N . GLN A 1 72 ? -12.128 9.871 16.061 1.00 97.81 72 GLN A N 1
ATOM 585 C CA . GLN A 1 72 ? -13.549 10.178 16.283 1.00 97.81 72 GLN A CA 1
ATOM 586 C C . GLN A 1 72 ? -14.391 8.913 16.482 1.00 97.81 72 GLN A C 1
ATOM 588 O O . GLN A 1 72 ? -15.223 8.839 17.388 1.00 97.81 72 GLN A O 1
ATOM 593 N N . LEU A 1 73 ? -14.153 7.880 15.669 1.00 97.75 73 LEU A N 1
ATOM 594 C CA . LEU A 1 73 ? -14.854 6.605 15.804 1.00 97.75 73 LEU A CA 1
ATOM 595 C C . LEU A 1 73 ? -14.568 5.942 17.158 1.00 97.75 73 LEU A C 1
ATOM 597 O O . LEU A 1 73 ? -15.468 5.376 17.779 1.00 97.75 73 LEU A O 1
ATOM 601 N N . ASN A 1 74 ? -13.319 5.995 17.617 1.00 97.56 74 ASN A N 1
ATOM 602 C CA . ASN A 1 74 ? -12.929 5.419 18.898 1.00 97.56 74 ASN A CA 1
ATOM 603 C C . ASN A 1 74 ? -13.542 6.181 20.081 1.00 97.56 74 ASN A C 1
ATOM 605 O O . ASN A 1 74 ? -14.001 5.561 21.037 1.00 97.56 74 ASN A O 1
ATOM 609 N N . GLU A 1 75 ? -13.582 7.511 20.009 1.00 97.19 75 GLU A N 1
ATOM 610 C CA . GLU A 1 75 ? -14.247 8.348 21.009 1.00 97.19 75 GLU A CA 1
ATOM 611 C C . GLU A 1 75 ? -15.744 8.027 21.095 1.00 97.19 75 GLU A C 1
ATOM 613 O O . GLU A 1 75 ? -16.240 7.714 22.176 1.00 97.19 75 GLU A O 1
ATOM 618 N N . SER A 1 76 ? -16.436 7.968 19.952 1.00 96.25 76 SER A N 1
ATOM 619 C CA . SER A 1 76 ? -17.859 7.611 19.906 1.00 96.25 76 SER A CA 1
ATOM 620 C C . SER A 1 76 ? -18.134 6.234 20.522 1.00 96.25 76 SER A C 1
ATOM 622 O O . SER A 1 76 ? -19.054 6.089 21.328 1.00 96.25 76 SER A O 1
ATOM 624 N N . LYS A 1 77 ? -17.303 5.227 20.214 1.00 96.69 77 LYS A N 1
ATOM 625 C CA . LYS A 1 77 ? -17.411 3.885 20.812 1.00 96.69 77 LYS A CA 1
ATOM 626 C C . LYS A 1 77 ? -17.241 3.914 22.330 1.00 96.69 77 LYS A C 1
ATOM 628 O O . LYS A 1 77 ? -18.015 3.271 23.033 1.00 96.69 77 LYS A O 1
ATOM 633 N N . LYS A 1 78 ? -16.266 4.670 22.847 1.00 96.38 78 LYS A N 1
ATOM 634 C CA . LYS A 1 78 ? -16.062 4.821 24.297 1.00 96.38 78 LYS A CA 1
ATOM 635 C C . LYS A 1 78 ? -17.270 5.462 24.972 1.00 96.38 78 LYS A C 1
ATOM 637 O O . LYS A 1 78 ? -17.715 4.962 26.000 1.00 96.38 78 LYS A O 1
ATOM 642 N N . SER A 1 79 ? -17.829 6.518 24.380 1.00 94.56 79 SER A N 1
ATOM 643 C CA . SER A 1 79 ? -19.041 7.156 24.899 1.00 94.56 79 SER A CA 1
ATOM 644 C C . SER A 1 79 ? -20.230 6.194 24.913 1.00 94.56 79 SER A C 1
ATOM 646 O O . SER A 1 79 ? -20.950 6.148 25.903 1.00 94.56 79 SER A O 1
ATOM 648 N N . GLN A 1 80 ? -20.420 5.390 23.860 1.00 94.88 80 GLN A N 1
ATOM 649 C CA . GLN A 1 80 ? -21.495 4.391 23.809 1.00 94.88 80 GLN A CA 1
ATOM 650 C C . GLN A 1 80 ? -21.360 3.334 24.910 1.00 94.88 80 GLN A C 1
ATOM 652 O O . GLN A 1 80 ? -22.350 3.017 25.565 1.00 94.88 80 GLN A O 1
ATOM 657 N N . VAL A 1 81 ? -20.146 2.823 25.142 1.00 96.31 81 VAL A N 1
ATOM 658 C CA . VAL A 1 81 ? -19.878 1.848 26.212 1.00 96.31 81 VAL A CA 1
ATOM 659 C C . VAL A 1 81 ? -20.158 2.458 27.584 1.00 96.31 81 VAL A C 1
ATOM 661 O O . VAL A 1 81 ? -20.908 1.873 28.358 1.00 96.31 81 VAL A O 1
ATOM 664 N N . LEU A 1 82 ? -19.645 3.662 27.854 1.00 95.88 82 LEU A N 1
ATOM 665 C CA . LEU A 1 82 ? -19.876 4.352 29.126 1.00 95.88 82 LEU A CA 1
ATOM 666 C C . LEU A 1 82 ? -21.371 4.594 29.381 1.00 95.88 82 LEU A C 1
ATOM 668 O O . LEU A 1 82 ? -21.862 4.361 30.482 1.00 95.88 82 LEU A O 1
ATOM 672 N N . LEU A 1 83 ? -22.110 5.048 28.365 1.00 95.31 83 LEU A N 1
ATOM 673 C CA . LEU A 1 83 ? -23.554 5.255 28.477 1.00 95.31 83 LEU A CA 1
ATOM 674 C C . LEU A 1 83 ? -24.292 3.939 28.755 1.00 95.31 83 LEU A C 1
ATOM 676 O O . LEU A 1 83 ? -25.184 3.918 29.600 1.00 95.31 83 LEU A O 1
ATOM 680 N N . ALA A 1 84 ? -23.909 2.845 28.092 1.00 94.38 84 ALA A N 1
ATOM 681 C CA . ALA A 1 84 ? -24.489 1.529 28.343 1.00 94.38 84 ALA A CA 1
ATOM 682 C C . ALA A 1 84 ? -24.215 1.047 29.779 1.00 94.38 84 ALA A C 1
ATOM 684 O O . ALA A 1 84 ? -25.135 0.579 30.445 1.00 94.38 84 ALA A O 1
ATOM 685 N N . GLU A 1 85 ? -22.990 1.219 30.284 1.00 93.50 85 GLU A N 1
ATOM 686 C CA . GLU A 1 85 ? -22.628 0.897 31.671 1.00 93.50 85 GLU A CA 1
ATOM 687 C C . GLU A 1 85 ? -23.447 1.713 32.679 1.00 93.50 85 GLU A C 1
ATOM 689 O O . GLU A 1 85 ? -23.955 1.158 33.653 1.00 93.50 85 GLU A O 1
ATOM 694 N N . ILE A 1 86 ? -23.626 3.017 32.439 1.00 95.19 86 ILE A N 1
ATOM 695 C CA . ILE A 1 86 ? -24.452 3.882 33.294 1.00 95.19 86 ILE A CA 1
ATOM 696 C C . ILE A 1 86 ? -25.902 3.389 33.314 1.00 95.19 86 ILE A C 1
ATOM 698 O O . ILE A 1 86 ? -26.472 3.246 34.393 1.00 95.19 86 ILE A O 1
ATOM 702 N N . ILE A 1 87 ? -26.485 3.093 32.149 1.00 94.75 87 ILE A N 1
ATOM 703 C CA . ILE A 1 87 ? -27.873 2.618 32.041 1.00 94.75 87 ILE A CA 1
ATOM 704 C C . ILE A 1 87 ? -28.049 1.272 32.757 1.00 94.75 87 ILE A C 1
ATOM 706 O O . ILE A 1 87 ? -29.011 1.101 33.501 1.00 94.75 87 ILE A O 1
ATOM 710 N N . VAL A 1 88 ? -27.118 0.328 32.580 1.00 94.50 88 VAL A N 1
ATOM 711 C CA . VAL A 1 88 ? -27.163 -0.976 33.264 1.00 94.50 88 VAL A CA 1
ATOM 712 C C . VAL A 1 88 ? -27.073 -0.798 34.779 1.00 94.50 88 VAL A C 1
ATOM 714 O O . VAL A 1 88 ? -27.886 -1.361 35.507 1.00 94.50 88 VAL A O 1
ATOM 717 N N . ASN A 1 89 ? -26.140 0.024 35.262 1.00 92.38 89 ASN A N 1
ATOM 718 C CA . ASN A 1 89 ? -26.006 0.297 36.693 1.00 92.38 89 ASN A CA 1
ATOM 719 C C . ASN A 1 89 ? -27.231 1.0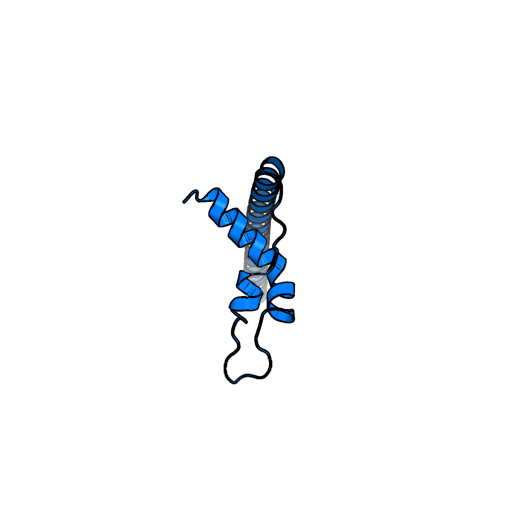23 37.269 1.00 92.38 89 ASN A C 1
ATOM 721 O O . ASN A 1 89 ? -27.587 0.790 38.419 1.00 92.38 89 ASN A O 1
ATOM 725 N N . GLN A 1 90 ? -27.891 1.889 36.498 1.00 90.44 90 GLN A N 1
ATOM 726 C CA . GLN A 1 90 ? -29.141 2.535 36.913 1.00 90.44 90 GLN A CA 1
ATOM 727 C C . GLN A 1 90 ? -30.327 1.568 36.950 1.00 90.44 90 GLN A C 1
ATOM 729 O O . GLN A 1 90 ? -31.210 1.754 37.772 1.00 90.44 90 GLN A O 1
ATOM 734 N N . ALA A 1 91 ? -30.362 0.560 36.074 1.00 86.75 91 ALA A N 1
ATOM 735 C CA . ALA A 1 91 ? -31.443 -0.424 36.024 1.00 86.75 91 ALA A CA 1
ATOM 736 C C . ALA A 1 91 ? -31.307 -1.549 37.069 1.00 86.75 91 ALA A C 1
ATOM 738 O O . ALA A 1 91 ? -32.286 -2.239 37.349 1.00 86.75 91 ALA A O 1
ATOM 739 N N . LEU A 1 92 ? -30.097 -1.773 37.595 1.00 85.44 92 LEU A N 1
ATOM 740 C CA . LEU A 1 92 ? -29.803 -2.776 38.628 1.00 85.44 92 LEU A CA 1
ATOM 741 C C . LEU A 1 92 ? -29.842 -2.217 40.062 1.00 85.44 92 LEU A C 1
ATOM 743 O O . LEU A 1 92 ? -29.804 -3.008 41.005 1.00 85.44 92 LEU A O 1
ATOM 747 N N . ASN A 1 93 ? -29.893 -0.891 40.216 1.00 61.69 93 ASN A N 1
ATOM 748 C CA . ASN A 1 93 ? -30.143 -0.196 41.484 1.00 61.69 93 ASN A CA 1
ATOM 749 C C . ASN A 1 93 ? -31.629 0.148 41.627 1.00 61.69 93 ASN A C 1
ATOM 751 O O . ASN A 1 93 ? -32.090 0.228 42.787 1.00 61.69 93 ASN A O 1
#

pLDDT: mean 91.64, std 6.25, range [60.75, 98.31]